Protein AF-A0A7S3MFM5-F1 (afdb_monomer)

Foldseek 3Di:
DDKDWDFDDDPPDPPDGDIDIDDDDDDDDDPPPDDDDDDPDDDPPDDPDPPPPPDPDDDDDPDPDDPDDPPPDDPPPPDDDDVPPPDDDPVVPDDPDDDDDDDD

pLDDT: mean 72.02, std 14.86, range [37.59, 96.31]

Radius of gyration: 41.99 Å; Cα contacts (8 Å, |Δi|>4): 43; chains: 1; bounding box: 81×38×119 Å

Solvent-accessible surface area (backbone atoms only — not comparable to full-atom values): 7881 Å² total; per-residue (Å²): 130,39,73,47,81,42,83,41,73,50,93,89,48,98,78,52,74,43,76,47,80,44,84,68,48,86,83,86,79,70,72,88,82,63,87,81,87,78,88,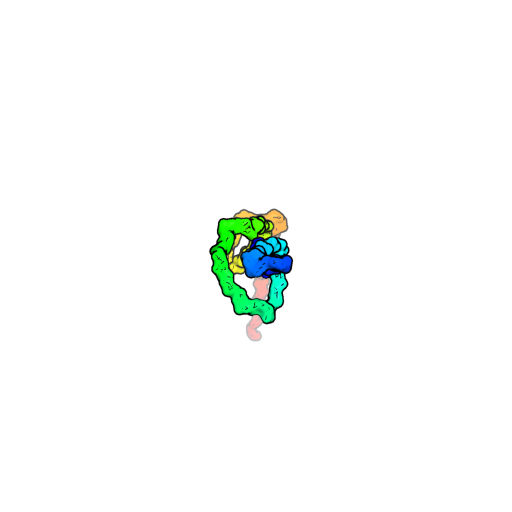85,70,78,80,81,93,62,90,84,63,76,79,74,72,79,61,94,77,75,88,74,81,84,55,94,78,70,81,73,72,75,84,86,63,70,64,92,90,71,72,67,81,58,92,89,63,91,69,81,57,75,78,78,71,58,80,80,78,77,79,91,80,90,80,135

Mean predicted aligned error: 21.75 Å

Sequence (104 aa):
DCEEFRKIKSKGRKDDEKEVKRTLGFVVLRGETIVSLMAEAPPPTGPKKAEIQPGPGRGQVAGRGMPAAPLSSAPAGLSGPVRGVGGPAAIQMQPKAAALGGMP

InterPro domains:
  IPR010920 LSM domain superfamily [SSF50182] (1-89)
  IPR050914 Small nuclear ribonucleoprotein-associated SmB/NAA38-like [PTHR10701] (1-98)

Organism: NCBI:txid89044

Secondary structure (DSSP, 8-state):
-EEEEEEEE-TT-TT-EEEEEEEEES----GGG-------S----S---------S-------TTPPPPPTT-PPTT--PPPTTSSPPPGGGGS--PPP-----

Structure (mmCIF, N/CA/C/O backbone):
data_AF-A0A7S3MFM5-F1
#
_entry.id   AF-A0A7S3MFM5-F1
#
loop_
_atom_site.group_PDB
_atom_site.id
_atom_site.type_symbol
_atom_site.label_atom_id
_atom_site.label_alt_id
_atom_site.label_comp_id
_atom_site.label_asym_id
_atom_site.label_entity_id
_atom_site.label_seq_id
_atom_site.pdbx_PDB_ins_code
_atom_site.Cartn_x
_atom_site.Cartn_y
_atom_site.Cartn_z
_atom_site.occupancy
_atom_site.B_iso_or_equiv
_atom_site.auth_seq_id
_atom_site.auth_comp_id
_atom_site.auth_asym_id
_atom_site.auth_atom_id
_atom_site.pdbx_PDB_model_num
ATOM 1 N N . ASP A 1 1 ? 8.187 0.565 5.343 1.00 84.88 1 ASP A N 1
ATOM 2 C CA . ASP A 1 1 ? 7.642 -0.076 6.551 1.00 84.88 1 ASP A CA 1
ATOM 3 C C . ASP A 1 1 ? 6.128 0.008 6.506 1.00 84.88 1 ASP A C 1
ATOM 5 O O . ASP A 1 1 ? 5.624 1.057 6.127 1.00 84.88 1 ASP A O 1
ATOM 9 N N . CYS A 1 2 ? 5.409 -1.084 6.781 1.00 90.88 2 CYS A N 1
ATOM 10 C CA . CYS A 1 2 ? 3.942 -1.099 6.797 1.00 90.88 2 CYS A CA 1
ATOM 11 C C . CYS A 1 2 ? 3.415 -1.161 8.236 1.00 90.88 2 CYS A C 1
ATOM 13 O O . CYS A 1 2 ? 3.906 -1.954 9.047 1.00 90.88 2 CYS A O 1
ATOM 15 N N . GLU A 1 3 ? 2.395 -0.356 8.532 1.00 93.12 3 GLU A N 1
ATOM 16 C CA . GLU A 1 3 ? 1.768 -0.233 9.850 1.00 93.12 3 GLU A CA 1
ATOM 17 C C . GLU A 1 3 ? 0.249 -0.414 9.740 1.00 93.12 3 GLU A C 1
ATOM 19 O O . GLU A 1 3 ? -0.368 -0.009 8.758 1.00 93.12 3 GLU A O 1
ATOM 24 N N . GLU A 1 4 ? -0.352 -1.035 10.751 1.00 92.12 4 GLU A N 1
ATOM 25 C CA . GLU A 1 4 ? -1.793 -1.244 10.865 1.00 92.12 4 GLU A CA 1
ATOM 26 C C . GLU A 1 4 ? -2.348 -0.444 12.041 1.00 92.12 4 GLU A C 1
ATO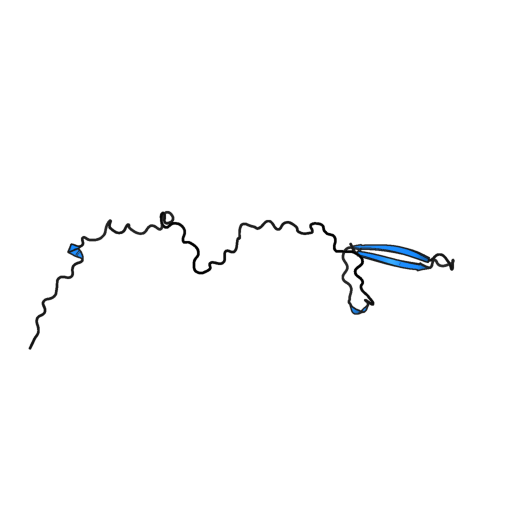M 28 O O . GLU A 1 4 ? -1.835 -0.534 13.161 1.00 92.12 4 GLU A O 1
ATOM 33 N N . PHE A 1 5 ? -3.447 0.264 11.794 1.00 93.50 5 PHE A N 1
ATOM 34 C CA . PHE A 1 5 ? -4.179 1.026 12.796 1.00 93.50 5 PHE A CA 1
ATOM 35 C C . PHE A 1 5 ? -5.568 0.417 12.996 1.00 93.50 5 PHE A C 1
ATOM 37 O O . PHE A 1 5 ? -6.334 0.253 12.047 1.00 93.50 5 PHE A O 1
ATOM 44 N N . ARG A 1 6 ? -5.904 0.061 14.242 1.00 92.94 6 ARG A N 1
ATOM 45 C CA . ARG A 1 6 ? -7.240 -0.431 14.615 1.00 92.94 6 ARG A CA 1
ATOM 46 C C . ARG A 1 6 ? -7.840 0.422 15.717 1.00 92.94 6 ARG A C 1
ATOM 48 O O . ARG A 1 6 ? -7.247 0.537 16.787 1.00 92.94 6 ARG A O 1
ATOM 55 N N . LYS A 1 7 ? -9.063 0.913 15.516 1.00 89.12 7 LYS A N 1
ATOM 56 C CA . LYS A 1 7 ? -9.887 1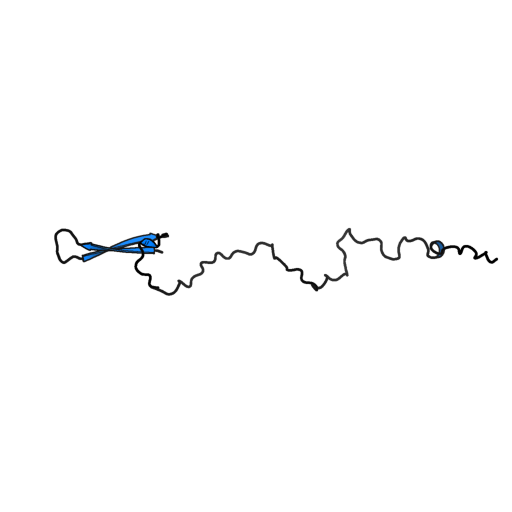.441 16.610 1.00 89.12 7 LYS A CA 1
ATOM 57 C C . LYS A 1 7 ? -10.459 0.288 17.429 1.00 89.12 7 LYS A C 1
ATOM 59 O O . LYS A 1 7 ? -11.181 -0.556 16.903 1.00 89.12 7 LYS A O 1
ATOM 64 N N . ILE A 1 8 ? -10.154 0.260 18.721 1.00 87.50 8 ILE A N 1
ATOM 65 C CA . ILE A 1 8 ? -10.703 -0.693 19.683 1.00 87.50 8 ILE A CA 1
ATOM 66 C C . ILE A 1 8 ? -11.562 0.078 20.681 1.00 87.50 8 ILE A C 1
ATOM 68 O O . ILE A 1 8 ? -11.111 1.041 21.299 1.00 87.50 8 ILE A O 1
ATOM 72 N N . LYS A 1 9 ? -12.803 -0.376 20.864 1.00 78.31 9 LYS A N 1
ATOM 73 C CA . LYS A 1 9 ? -13.665 0.085 21.955 1.00 78.31 9 LYS A CA 1
ATOM 74 C C . LYS A 1 9 ? -13.344 -0.735 23.196 1.00 78.31 9 LYS A C 1
ATOM 76 O O . LYS A 1 9 ? -13.405 -1.966 23.153 1.00 78.31 9 LYS A O 1
ATOM 81 N N . SER A 1 10 ? -12.981 -0.077 24.292 1.00 71.69 10 SER A N 1
ATOM 82 C CA . SER A 1 10 ? -12.781 -0.777 25.560 1.00 71.69 10 SER A CA 1
ATOM 83 C C . SER A 1 10 ? -14.131 -1.284 26.095 1.00 71.69 10 SER A C 1
ATOM 85 O O . SER A 1 10 ? -15.138 -0.575 26.094 1.00 71.69 10 SER A O 1
ATOM 87 N N . LYS A 1 11 ? -14.193 -2.556 26.514 1.00 69.88 11 LYS A N 1
ATOM 88 C CA . LYS A 1 11 ? -15.404 -3.123 27.129 1.00 69.88 11 LYS A CA 1
ATOM 89 C C . LYS A 1 11 ? -15.635 -2.426 28.474 1.00 69.88 11 LYS A C 1
ATOM 91 O O . LYS A 1 11 ? -14.906 -2.690 29.421 1.00 69.88 11 LYS A O 1
ATOM 96 N N . GLY A 1 12 ? -16.649 -1.565 28.551 1.00 66.00 12 GLY A N 1
ATOM 97 C CA . GLY A 1 12 ? -17.130 -0.981 29.811 1.00 66.00 12 GLY A CA 1
ATOM 98 C C . GLY A 1 12 ? -17.178 0.547 29.867 1.00 66.00 12 GLY A C 1
ATOM 99 O O . GLY A 1 12 ? -17.856 1.079 30.741 1.00 66.00 12 GLY A O 1
ATOM 100 N N . ARG A 1 13 ? -16.550 1.267 28.927 1.00 61.06 13 ARG A N 1
ATOM 101 C CA . ARG A 1 13 ? -16.704 2.725 28.798 1.00 61.06 13 ARG A CA 1
ATOM 102 C C . ARG A 1 13 ? -17.050 3.108 27.370 1.00 61.06 13 ARG A C 1
ATOM 104 O O . ARG A 1 13 ? -16.360 2.747 26.424 1.00 61.06 13 ARG A O 1
ATOM 111 N N . LYS A 1 14 ? -18.154 3.842 27.235 1.00 61.91 14 LYS A N 1
ATOM 112 C CA . LYS A 1 14 ? -18.748 4.248 25.955 1.00 61.91 14 LYS A CA 1
ATOM 113 C C . LYS A 1 14 ? -17.901 5.285 25.194 1.00 61.91 14 LYS A C 1
ATOM 115 O O . LYS A 1 14 ? -18.196 5.518 24.030 1.00 61.91 14 LYS A O 1
ATOM 120 N N . ASP A 1 15 ? -16.862 5.840 25.827 1.00 61.19 15 ASP A N 1
ATOM 121 C CA . ASP A 1 15 ? -16.135 7.028 25.350 1.00 61.19 15 ASP A CA 1
ATOM 122 C C . ASP A 1 15 ? -14.623 6.822 25.117 1.00 61.19 15 ASP A C 1
ATOM 124 O O . ASP A 1 15 ? -13.954 7.690 24.573 1.00 61.19 15 ASP A O 1
ATOM 128 N N . ASP A 1 16 ? -14.062 5.663 25.472 1.00 65.00 16 ASP A N 1
ATOM 129 C CA . ASP A 1 16 ? -12.629 5.400 25.289 1.00 65.00 16 ASP A CA 1
ATOM 130 C C . ASP A 1 16 ? -12.394 4.625 23.977 1.00 65.00 16 ASP A C 1
ATOM 132 O O . ASP A 1 16 ? -12.214 3.399 23.970 1.00 65.00 16 ASP A O 1
ATOM 136 N N . GLU A 1 17 ? -12.437 5.338 22.845 1.00 71.88 17 GLU A N 1
ATOM 137 C CA . GLU A 1 17 ? -11.953 4.826 21.557 1.00 71.88 17 GLU A CA 1
ATOM 138 C C . GLU A 1 17 ? -10.420 4.852 21.548 1.00 71.88 17 GLU A C 1
ATOM 140 O O . GLU A 1 17 ? -9.798 5.894 21.355 1.00 71.88 17 GLU A O 1
ATOM 145 N N . LYS A 1 18 ? -9.793 3.690 21.758 1.00 82.38 18 LYS A N 1
ATOM 146 C CA . LYS A 1 18 ? -8.334 3.563 21.730 1.00 82.38 18 LYS A CA 1
ATOM 147 C C . LYS A 1 18 ? -7.877 3.081 20.363 1.00 82.38 18 LYS A C 1
ATOM 149 O O . LYS A 1 18 ? -8.305 2.028 19.891 1.00 82.38 18 LYS A O 1
ATOM 154 N N . GLU A 1 19 ? -6.967 3.819 19.749 1.00 87.56 19 GLU A N 1
ATOM 155 C CA . GLU A 1 19 ? -6.307 3.393 18.521 1.00 87.56 19 GLU A CA 1
ATOM 156 C C . GLU A 1 19 ? -5.072 2.547 18.853 1.00 87.56 19 GLU A C 1
ATOM 158 O O . GLU A 1 19 ? -4.208 2.942 19.637 1.00 87.56 19 GLU A O 1
ATOM 163 N N . VAL A 1 20 ? -5.016 1.335 18.304 1.00 90.44 20 VAL A N 1
ATOM 164 C CA . VAL A 1 20 ? -3.904 0.401 18.480 1.00 90.44 20 VAL A CA 1
ATOM 165 C C . VAL A 1 20 ? -3.119 0.316 17.184 1.00 90.44 20 VAL A C 1
ATOM 167 O O . VAL A 1 20 ? -3.640 -0.142 16.166 1.00 90.44 20 VAL A O 1
ATOM 170 N N . LYS A 1 21 ? -1.847 0.709 17.267 1.00 93.62 21 LYS A N 1
ATOM 171 C CA . LYS A 1 21 ? -0.857 0.632 16.193 1.00 93.62 21 LYS A CA 1
ATOM 172 C C . LYS A 1 21 ? -0.083 -0.690 16.266 1.00 93.62 21 LYS A C 1
ATOM 174 O O . LYS A 1 21 ? 0.406 -1.058 17.334 1.00 93.62 21 LYS A O 1
ATOM 179 N N . ARG A 1 22 ? 0.046 -1.399 15.139 1.00 94.94 22 ARG A N 1
ATOM 180 C CA . ARG A 1 22 ? 0.917 -2.580 14.974 1.00 94.94 22 ARG A CA 1
ATOM 181 C C . ARG A 1 22 ? 1.847 -2.406 13.778 1.00 94.94 22 ARG A C 1
ATOM 183 O O . ARG A 1 22 ? 1.387 -2.133 12.676 1.00 94.94 22 ARG A O 1
ATOM 190 N N . THR A 1 23 ? 3.140 -2.632 13.976 1.00 95.00 23 THR A N 1
ATOM 191 C CA . THR A 1 23 ? 4.128 -2.680 12.889 1.00 95.00 23 THR A CA 1
ATOM 192 C C . THR A 1 23 ? 4.105 -4.064 12.242 1.00 95.00 23 THR A C 1
ATOM 194 O O . THR A 1 23 ? 4.202 -5.065 12.948 1.00 95.00 23 THR A O 1
ATOM 197 N N . LEU A 1 24 ? 3.963 -4.133 10.916 1.00 93.12 24 LEU A N 1
ATOM 198 C CA . LEU A 1 24 ? 3.860 -5.394 10.168 1.00 93.12 24 LEU A CA 1
ATOM 199 C C . LEU A 1 24 ? 5.128 -5.727 9.367 1.00 93.12 24 LEU A C 1
ATOM 201 O O . LEU A 1 24 ? 5.461 -6.898 9.212 1.00 93.12 24 LEU A O 1
ATOM 205 N N . GLY A 1 25 ? 5.845 -4.718 8.861 1.00 93.00 25 GLY A N 1
ATOM 206 C CA . GLY A 1 25 ? 7.006 -4.925 7.984 1.00 93.00 25 GLY A CA 1
ATOM 207 C C . GLY A 1 25 ? 6.608 -5.044 6.510 1.00 93.00 25 GLY A C 1
ATOM 208 O O . GLY A 1 25 ? 6.008 -4.113 5.979 1.00 93.00 25 GLY A O 1
ATOM 209 N N . PHE A 1 26 ? 6.965 -6.146 5.838 1.00 92.50 26 PHE A N 1
ATOM 210 C CA . PHE A 1 26 ? 6.529 -6.448 4.466 1.00 92.50 26 PHE A CA 1
ATOM 211 C C . PHE A 1 26 ? 5.227 -7.252 4.492 1.00 92.50 26 PHE A C 1
ATOM 213 O O . PHE A 1 26 ? 5.135 -8.270 5.174 1.00 92.50 26 PHE A O 1
ATOM 220 N N . VAL A 1 27 ? 4.232 -6.814 3.725 1.00 93.56 27 VAL A N 1
ATOM 221 C CA . VAL A 1 27 ? 2.918 -7.460 3.640 1.00 93.56 27 VAL A CA 1
ATOM 222 C C . VAL A 1 27 ? 2.466 -7.565 2.193 1.00 93.56 27 VAL A C 1
ATOM 224 O O . VAL A 1 27 ? 2.652 -6.643 1.403 1.00 93.56 27 VAL A O 1
ATOM 227 N N . VAL A 1 28 ? 1.835 -8.692 1.866 1.00 93.12 28 VAL A N 1
ATOM 228 C CA . VAL A 1 28 ? 1.144 -8.921 0.595 1.00 93.12 28 VAL A CA 1
ATOM 229 C C . VAL A 1 28 ? -0.329 -9.107 0.915 1.00 93.12 28 VAL A C 1
ATOM 231 O O . VAL A 1 28 ? -0.697 -10.004 1.673 1.00 93.12 28 VAL A O 1
ATOM 234 N N . LEU A 1 29 ? -1.170 -8.242 0.360 1.00 92.94 29 LEU A N 1
ATOM 235 C CA . LEU A 1 29 ? -2.612 -8.277 0.569 1.00 92.94 29 LEU A CA 1
ATOM 236 C C . LEU A 1 29 ? -3.298 -8.840 -0.676 1.00 92.94 29 LEU A C 1
ATOM 238 O O . LEU A 1 29 ? -2.937 -8.507 -1.804 1.00 92.94 29 L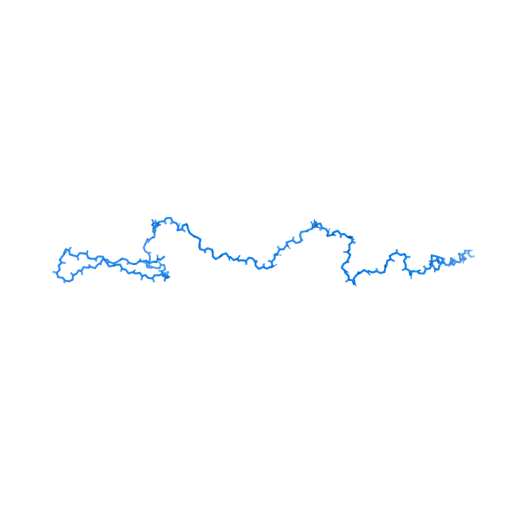EU A O 1
ATOM 242 N N . ARG A 1 30 ? -4.312 -9.683 -0.470 1.00 94.25 30 ARG A N 1
ATOM 243 C CA . ARG A 1 30 ? -5.211 -10.120 -1.543 1.00 94.25 30 ARG A CA 1
ATOM 244 C C . ARG A 1 30 ? -6.135 -8.953 -1.899 1.00 94.25 30 ARG A C 1
ATOM 246 O O . ARG A 1 30 ? -6.770 -8.388 -1.016 1.00 94.25 30 ARG A O 1
ATOM 253 N N . GLY A 1 31 ? -6.228 -8.610 -3.184 1.00 95.38 31 GLY A N 1
ATOM 254 C CA . GLY A 1 31 ? -6.944 -7.408 -3.641 1.00 95.38 31 GLY A CA 1
ATOM 255 C C . GLY A 1 31 ? -8.445 -7.375 -3.328 1.00 95.38 31 GLY A C 1
ATOM 256 O O . GLY A 1 31 ? -9.029 -6.303 -3.271 1.00 95.38 31 GLY A O 1
ATOM 257 N N . GLU A 1 32 ? -9.059 -8.529 -3.074 1.00 96.31 32 GLU A N 1
ATOM 258 C CA . GLU A 1 32 ? -10.505 -8.673 -2.863 1.00 96.31 32 GLU A CA 1
ATOM 259 C C . GLU A 1 32 ? -11.040 -7.925 -1.632 1.00 96.31 32 GLU A C 1
ATOM 261 O O . GLU A 1 32 ? -12.184 -7.487 -1.625 1.00 96.31 32 GLU A O 1
ATOM 266 N N . THR A 1 33 ? -10.220 -7.740 -0.596 1.00 92.06 33 THR A N 1
ATOM 267 C CA . THR A 1 33 ? -10.641 -7.080 0.652 1.00 92.06 33 THR A CA 1
ATOM 268 C C . THR A 1 33 ? -10.255 -5.600 0.721 1.00 92.06 33 THR A C 1
ATOM 270 O O . THR A 1 33 ? -10.474 -4.961 1.748 1.00 92.06 33 THR A O 1
ATOM 273 N N . ILE A 1 34 ? -9.630 -5.050 -0.325 1.00 93.12 34 ILE A N 1
ATOM 274 C CA . ILE A 1 34 ? -9.127 -3.672 -0.335 1.00 93.12 34 ILE A CA 1
ATOM 275 C C . ILE A 1 34 ? -10.226 -2.739 -0.852 1.00 93.12 34 ILE A C 1
ATOM 277 O O 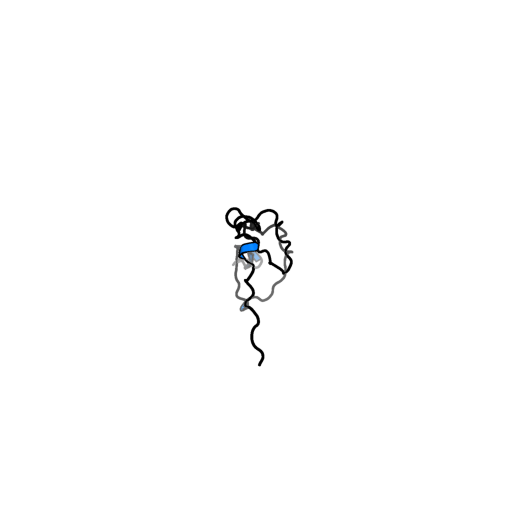. ILE A 1 34 ? -10.665 -2.868 -1.989 1.00 93.12 34 ILE A O 1
ATOM 281 N N . VAL A 1 35 ? -10.654 -1.781 -0.024 1.00 93.69 35 VAL A N 1
ATOM 282 C CA . VAL A 1 35 ? -11.717 -0.819 -0.380 1.00 93.69 35 VAL A CA 1
ATOM 283 C C . VAL A 1 35 ? -11.148 0.425 -1.062 1.00 93.69 35 VAL A C 1
ATOM 285 O O . VAL A 1 35 ? -11.697 0.899 -2.053 1.00 93.69 35 VAL A O 1
ATOM 288 N N . SER A 1 36 ? -10.047 0.968 -0.542 1.00 91.75 36 SER A N 1
ATOM 289 C CA . SER A 1 36 ? -9.405 2.162 -1.090 1.00 91.75 36 SER A CA 1
ATOM 290 C C . SER A 1 36 ? -7.908 2.186 -0.788 1.00 91.75 36 SER A C 1
ATOM 292 O O . SER A 1 36 ? -7.441 1.619 0.201 1.00 91.75 36 SER A O 1
ATOM 294 N N . LEU A 1 37 ? -7.156 2.850 -1.666 1.00 91.69 37 LEU A N 1
ATOM 295 C CA . LEU A 1 37 ? -5.731 3.124 -1.513 1.00 91.69 37 LEU A CA 1
ATOM 296 C C . LEU A 1 37 ? -5.504 4.605 -1.805 1.00 91.69 37 LEU A C 1
ATOM 298 O O . LEU A 1 37 ? -5.934 5.102 -2.845 1.00 91.69 37 LEU A O 1
ATOM 302 N N . MET A 1 38 ? -4.832 5.304 -0.894 1.00 91.44 38 MET A N 1
ATOM 303 C CA . MET A 1 38 ? -4.412 6.691 -1.089 1.00 91.44 38 MET A CA 1
ATOM 304 C C . MET A 1 38 ? -2.910 6.801 -0.842 1.00 91.44 38 MET A C 1
ATOM 306 O O . MET A 1 38 ? -2.381 6.155 0.062 1.00 91.44 38 MET A O 1
ATOM 310 N N . ALA A 1 39 ? -2.224 7.595 -1.664 1.00 90.44 39 ALA A N 1
ATOM 311 C CA . ALA A 1 39 ? -0.811 7.887 -1.463 1.00 90.44 39 ALA A CA 1
ATOM 312 C C . ALA A 1 39 ? -0.668 8.817 -0.251 1.00 90.44 39 ALA A C 1
ATOM 314 O O . ALA A 1 39 ? -1.162 9.940 -0.278 1.00 90.44 39 ALA A O 1
ATOM 315 N N . GLU A 1 40 ? -0.036 8.325 0.811 1.00 86.50 40 GLU A N 1
ATOM 316 C CA . GLU A 1 40 ? 0.116 9.069 2.066 1.00 86.50 40 GLU A CA 1
ATOM 317 C C . GLU A 1 40 ? 1.301 10.042 2.015 1.00 86.50 40 GLU A C 1
ATOM 319 O O . GLU A 1 40 ? 1.140 11.218 2.333 1.00 86.50 40 GLU A O 1
ATOM 324 N N . ALA A 1 41 ? 2.459 9.598 1.522 1.00 85.62 41 ALA A N 1
ATOM 325 C CA . ALA A 1 41 ? 3.660 10.420 1.413 1.00 85.62 41 ALA A CA 1
ATOM 326 C C . ALA A 1 41 ? 4.404 10.181 0.086 1.00 85.62 41 ALA A C 1
ATOM 328 O O . ALA A 1 41 ? 4.287 9.100 -0.509 1.00 85.62 41 ALA A O 1
ATOM 329 N N . PRO A 1 42 ? 5.188 11.168 -0.399 1.00 85.81 42 PRO A N 1
ATOM 330 C CA . PRO A 1 42 ? 6.090 10.956 -1.520 1.00 85.81 42 PRO A CA 1
ATOM 331 C C . PRO A 1 42 ? 7.068 9.808 -1.217 1.00 85.81 42 PRO A C 1
ATOM 333 O O . PRO A 1 42 ? 7.419 9.581 -0.055 1.00 85.81 42 PRO A O 1
ATOM 336 N N . PRO A 1 43 ? 7.531 9.075 -2.246 1.00 84.81 43 PRO A N 1
ATOM 337 C CA . PRO A 1 43 ? 8.450 7.965 -2.049 1.00 84.81 43 PRO A CA 1
ATOM 338 C C . PRO A 1 43 ? 9.692 8.437 -1.282 1.00 84.81 43 PRO A C 1
ATOM 340 O O . PRO A 1 43 ? 10.230 9.496 -1.617 1.00 84.81 43 PRO A O 1
ATOM 343 N N . PRO A 1 44 ? 10.187 7.674 -0.292 1.00 83.31 44 PRO A N 1
ATOM 344 C CA . PRO A 1 44 ? 11.377 8.064 0.448 1.00 83.31 44 PRO A CA 1
ATOM 345 C C . PRO A 1 44 ? 12.562 8.213 -0.514 1.00 83.31 44 PRO A C 1
ATOM 347 O O . PRO A 1 44 ? 13.004 7.245 -1.136 1.00 83.31 44 PRO A O 1
ATOM 350 N N . THR A 1 45 ? 13.078 9.435 -0.638 1.00 76.88 45 THR A N 1
ATOM 351 C CA . THR A 1 45 ? 14.244 9.776 -1.459 1.00 76.88 45 THR A CA 1
ATOM 352 C C . THR A 1 45 ? 15.522 9.429 -0.696 1.00 76.88 45 THR A C 1
ATOM 354 O O . THR A 1 45 ? 16.212 10.296 -0.170 1.00 76.88 45 THR A O 1
ATOM 357 N N . GLY A 1 46 ? 15.819 8.139 -0.580 1.00 67.81 46 GLY A N 1
ATOM 358 C CA . GLY A 1 46 ? 17.067 7.626 -0.016 1.00 67.81 46 GLY A CA 1
ATOM 359 C C . GLY A 1 46 ? 17.568 6.447 -0.851 1.00 67.81 46 GLY A C 1
ATOM 360 O O . GLY A 1 46 ? 16.751 5.754 -1.467 1.00 67.81 46 GLY A O 1
ATOM 361 N N . PRO A 1 47 ? 18.886 6.207 -0.938 1.00 63.75 47 PRO A N 1
ATOM 362 C CA . PRO A 1 47 ? 19.419 5.183 -1.827 1.00 63.75 47 PRO A CA 1
ATOM 363 C C . PRO A 1 47 ? 18.990 3.780 -1.362 1.00 63.75 47 PRO A C 1
ATOM 365 O O . PRO A 1 47 ? 19.553 3.219 -0.433 1.00 63.75 47 PRO A O 1
ATOM 368 N N . LYS A 1 48 ? 18.004 3.182 -2.048 1.00 67.31 48 LYS A N 1
ATOM 369 C CA . LYS A 1 48 ? 17.724 1.728 -2.027 1.00 67.31 48 LYS A CA 1
ATOM 370 C C . LYS A 1 48 ? 18.369 0.998 -3.207 1.00 67.31 48 LYS A C 1
ATOM 372 O O . LYS A 1 48 ? 17.915 -0.067 -3.616 1.00 67.31 48 LYS A O 1
ATOM 377 N N . LYS A 1 49 ? 19.406 1.585 -3.799 1.00 60.19 49 LYS A N 1
ATOM 378 C CA . LYS A 1 49 ? 20.272 0.867 -4.724 1.00 60.19 49 LYS A CA 1
ATOM 379 C C . LYS A 1 49 ? 21.467 0.420 -3.906 1.00 60.19 49 LYS A C 1
ATOM 381 O O . LYS A 1 49 ? 22.296 1.249 -3.550 1.00 60.19 49 LYS A O 1
ATOM 386 N N . ALA A 1 50 ? 21.554 -0.878 -3.622 1.00 63.50 50 ALA A N 1
ATOM 387 C CA . ALA A 1 50 ? 22.882 -1.463 -3.563 1.00 63.50 50 ALA A CA 1
ATOM 388 C C . ALA A 1 50 ? 23.543 -1.055 -4.882 1.00 63.50 50 ALA A C 1
ATOM 390 O O . ALA A 1 50 ? 22.974 -1.309 -5.950 1.00 63.50 50 ALA A O 1
ATOM 391 N N . GLU A 1 51 ? 24.641 -0.308 -4.812 1.00 62.94 51 GLU A N 1
ATOM 392 C CA . GLU A 1 51 ? 25.484 -0.091 -5.975 1.00 62.94 51 GLU A CA 1
ATOM 393 C C . GLU A 1 51 ? 25.850 -1.484 -6.477 1.00 62.94 51 GLU A C 1
ATOM 395 O O . GLU A 1 51 ? 26.646 -2.199 -5.876 1.00 62.94 51 GLU A O 1
ATOM 400 N N . ILE A 1 52 ? 25.170 -1.933 -7.531 1.00 66.00 52 ILE A N 1
ATOM 401 C CA . ILE A 1 52 ? 25.583 -3.122 -8.252 1.00 66.00 52 ILE A CA 1
ATOM 402 C C . ILE A 1 52 ? 26.890 -2.692 -8.895 1.00 66.00 52 ILE A C 1
ATOM 404 O O . ILE A 1 52 ? 26.876 -2.024 -9.930 1.00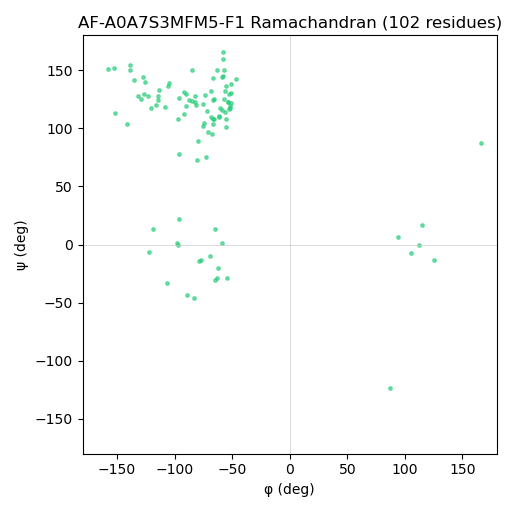 66.00 52 ILE A O 1
ATOM 408 N N . GLN A 1 53 ? 28.006 -3.003 -8.232 1.00 70.25 53 GLN A N 1
ATOM 409 C CA . GLN A 1 53 ? 29.329 -2.855 -8.810 1.00 70.25 53 GLN A CA 1
ATOM 410 C C . GLN A 1 53 ? 29.286 -3.591 -10.154 1.00 70.25 53 GLN A C 1
ATOM 412 O O . GLN A 1 53 ? 29.029 -4.801 -10.168 1.00 70.25 53 GLN A O 1
ATOM 417 N N . PRO A 1 54 ? 29.475 -2.905 -11.292 1.00 64.81 54 PRO A N 1
ATOM 418 C CA . PRO A 1 54 ? 29.547 -3.583 -12.569 1.00 64.81 54 PRO A CA 1
ATOM 419 C C . PRO A 1 54 ? 30.745 -4.530 -12.503 1.00 64.81 54 PRO A C 1
ATOM 421 O O . PRO A 1 54 ? 31.892 -4.088 -12.432 1.00 64.81 54 PRO A O 1
ATOM 424 N N . GLY A 1 55 ? 30.483 -5.837 -12.479 1.00 71.00 55 GLY A N 1
ATOM 425 C CA . GLY A 1 55 ? 31.531 -6.824 -12.701 1.00 71.00 55 GLY A CA 1
ATOM 426 C C . GLY A 1 55 ? 32.183 -6.574 -14.069 1.00 71.00 55 GLY A C 1
ATOM 427 O O . GLY A 1 55 ? 31.568 -5.940 -14.929 1.00 71.00 55 GLY A O 1
ATOM 428 N N . PRO A 1 56 ? 33.403 -7.075 -14.318 1.00 71.75 56 PRO A N 1
ATOM 429 C CA . PRO A 1 56 ? 34.183 -6.773 -15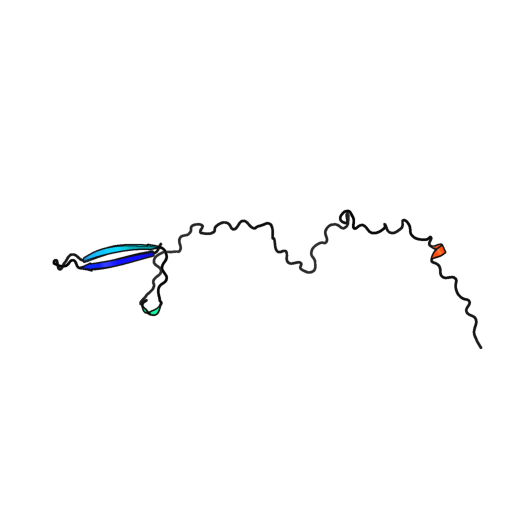.527 1.00 71.75 56 PRO A CA 1
ATOM 430 C C . PRO A 1 56 ? 33.528 -7.148 -16.879 1.00 71.75 56 PRO A C 1
ATOM 432 O O . PRO A 1 56 ? 34.116 -6.918 -17.934 1.00 71.75 56 PRO A O 1
ATOM 435 N N . GLY A 1 57 ? 32.304 -7.681 -16.891 1.00 67.50 57 GLY A N 1
ATOM 436 C CA . GLY A 1 57 ? 31.515 -7.918 -18.095 1.00 67.50 57 GLY A CA 1
ATOM 437 C C . GLY A 1 57 ? 30.825 -6.651 -18.604 1.00 67.50 57 GLY A C 1
ATOM 438 O O . GLY A 1 57 ? 29.675 -6.381 -18.266 1.00 67.50 57 GLY A O 1
ATOM 439 N N . ARG A 1 58 ? 31.500 -5.889 -19.470 1.00 65.62 58 ARG A N 1
ATOM 440 C CA . ARG A 1 58 ? 30.870 -4.824 -20.263 1.00 65.62 58 ARG A CA 1
ATOM 441 C C . ARG A 1 58 ? 30.418 -5.407 -21.604 1.00 65.62 58 ARG A C 1
ATOM 443 O O . ARG A 1 58 ? 31.250 -5.763 -22.431 1.00 65.62 58 ARG A O 1
ATOM 450 N N . GLY A 1 59 ? 29.109 -5.498 -21.836 1.00 69.19 59 GLY A N 1
ATOM 451 C CA . GLY A 1 59 ? 28.568 -5.864 -23.147 1.00 69.19 59 GLY A CA 1
ATOM 452 C C . GLY A 1 59 ? 28.785 -4.72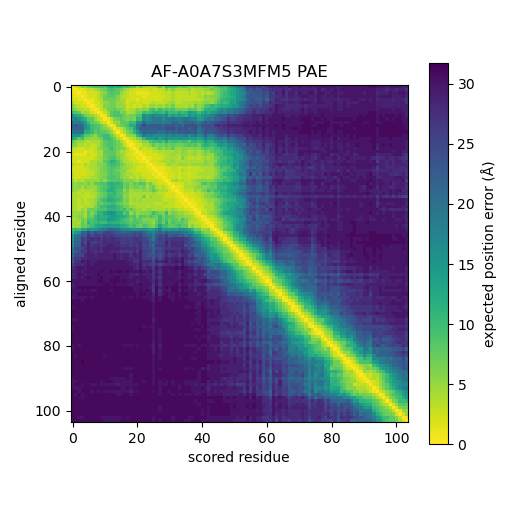9 -24.147 1.00 69.19 59 GLY A C 1
ATOM 453 O O . GLY A 1 59 ? 28.017 -3.771 -24.168 1.00 69.19 59 GLY A O 1
ATOM 454 N N . GLN A 1 60 ? 29.846 -4.800 -24.952 1.00 64.62 60 GLN A N 1
ATOM 455 C CA . GLN A 1 60 ? 30.002 -3.933 -26.119 1.00 64.62 60 GLN A CA 1
ATOM 456 C C . GLN A 1 60 ? 29.188 -4.506 -27.278 1.00 64.62 60 GLN A C 1
ATOM 458 O O . GLN A 1 60 ? 29.442 -5.616 -27.742 1.00 64.62 60 GLN A O 1
ATOM 463 N N . VAL A 1 61 ? 28.226 -3.731 -27.776 1.00 64.94 61 VAL A N 1
ATOM 464 C CA . VAL A 1 61 ? 27.617 -4.002 -29.077 1.00 64.94 61 VAL A CA 1
ATOM 465 C C . VAL A 1 61 ? 28.671 -3.746 -30.157 1.00 64.94 61 VAL A C 1
ATOM 467 O O . VAL A 1 61 ? 29.065 -2.607 -30.406 1.00 64.94 61 VAL A O 1
ATOM 470 N N . ALA A 1 62 ? 29.146 -4.816 -30.793 1.00 63.34 62 ALA A N 1
ATOM 471 C CA . ALA A 1 62 ? 29.987 -4.747 -31.983 1.00 63.34 62 ALA A CA 1
ATOM 472 C C . ALA A 1 62 ? 29.130 -4.310 -33.183 1.00 63.34 62 ALA A C 1
ATOM 474 O O . ALA A 1 62 ? 28.731 -5.112 -34.025 1.00 63.34 62 ALA A O 1
ATOM 475 N N . GLY A 1 63 ? 28.787 -3.023 -33.236 1.00 66.75 63 GLY A N 1
ATOM 476 C CA . GLY A 1 63 ? 28.233 -2.419 -34.441 1.00 66.75 63 GLY A CA 1
ATOM 477 C C . GLY A 1 63 ? 29.257 -2.471 -35.578 1.00 66.75 63 GLY A C 1
ATOM 478 O O . GLY A 1 63 ? 30.469 -2.429 -35.347 1.00 66.75 63 GLY A O 1
ATOM 479 N N . ARG A 1 64 ? 28.781 -2.549 -36.826 1.00 61.12 64 ARG A N 1
ATOM 480 C CA . ARG A 1 64 ? 29.633 -2.365 -38.010 1.00 61.12 64 ARG A CA 1
ATOM 481 C C . ARG A 1 64 ? 30.329 -1.002 -37.913 1.00 61.12 64 ARG A C 1
ATOM 483 O O . ARG A 1 64 ? 29.657 0.020 -37.986 1.00 61.12 64 ARG A O 1
ATOM 490 N N . GLY A 1 65 ? 31.654 -1.009 -37.765 1.00 62.88 65 GLY A N 1
ATOM 491 C CA . GLY A 1 65 ? 32.475 0.207 -37.745 1.00 62.88 65 GLY A CA 1
ATOM 492 C C . GLY A 1 65 ? 33.199 0.521 -36.433 1.00 62.88 65 GLY A C 1
ATOM 493 O O . GLY A 1 65 ? 33.651 1.651 -36.278 1.00 62.88 65 GLY A O 1
ATOM 494 N N . MET A 1 66 ? 33.354 -0.429 -35.500 1.00 52.91 66 MET A N 1
ATOM 495 C CA . MET A 1 66 ? 34.335 -0.251 -34.416 1.00 52.91 66 MET A CA 1
ATOM 496 C C . MET A 1 66 ? 35.730 0.008 -35.007 1.00 52.91 66 MET A C 1
ATOM 498 O O . MET A 1 66 ? 36.132 -0.734 -35.911 1.00 52.91 66 MET A O 1
ATOM 502 N N . PRO A 1 67 ? 36.475 1.026 -34.531 1.00 56.88 67 PRO A N 1
ATOM 503 C CA . PRO A 1 67 ? 37.830 1.255 -34.997 1.00 56.88 67 PRO A CA 1
ATOM 504 C C . PRO A 1 67 ? 38.656 0.017 -34.660 1.00 56.88 67 PRO A C 1
ATOM 506 O O . PRO A 1 67 ? 38.792 -0.364 -33.496 1.00 56.88 67 PRO A O 1
ATOM 509 N N . ALA A 1 68 ? 39.165 -0.637 -35.703 1.00 61.53 68 ALA A N 1
ATOM 510 C CA . ALA A 1 68 ? 40.149 -1.688 -35.552 1.00 61.53 68 ALA A CA 1
ATOM 511 C C . ALA A 1 68 ? 41.293 -1.135 -34.697 1.00 61.53 68 ALA A C 1
ATOM 513 O O . ALA A 1 68 ? 41.797 -0.039 -34.964 1.00 61.53 68 ALA A O 1
ATOM 514 N N . ALA A 1 69 ? 41.677 -1.877 -33.657 1.00 61.47 69 ALA A N 1
ATOM 515 C CA . ALA A 1 69 ? 42.896 -1.598 -32.916 1.00 61.47 69 ALA A CA 1
ATOM 516 C C . ALA A 1 69 ? 44.047 -1.358 -33.914 1.00 61.47 69 ALA A C 1
ATOM 518 O O . ALA A 1 69 ? 44.068 -2.006 -34.969 1.00 61.47 69 ALA A O 1
ATOM 519 N N . PRO A 1 70 ? 44.972 -0.422 -33.631 1.00 53.22 70 PRO A N 1
ATOM 520 C CA . PRO A 1 70 ? 46.046 -0.097 -34.555 1.00 53.22 70 PRO A CA 1
ATOM 521 C C . PRO A 1 70 ? 46.759 -1.382 -34.981 1.00 53.22 70 PRO A C 1
ATOM 523 O O . PRO A 1 70 ? 47.280 -2.128 -34.156 1.00 53.22 70 PRO A O 1
ATOM 526 N N . LEU A 1 71 ? 46.771 -1.629 -36.293 1.00 56.16 71 LEU A N 1
ATOM 527 C CA . LEU A 1 71 ? 47.367 -2.796 -36.954 1.00 56.16 71 LEU A CA 1
ATOM 528 C C . LEU A 1 71 ? 48.901 -2.869 -36.800 1.00 56.16 71 LEU A C 1
ATOM 530 O O . LEU A 1 71 ? 49.554 -3.628 -37.510 1.00 56.16 71 LEU A O 1
ATOM 534 N N . SER A 1 72 ? 49.501 -2.076 -35.908 1.00 59.78 72 SER A N 1
ATOM 535 C CA . SER A 1 72 ? 50.950 -2.022 -35.722 1.00 59.78 72 SER A CA 1
ATOM 536 C C . SER A 1 72 ? 51.506 -3.210 -34.938 1.00 59.78 72 SER A C 1
ATOM 538 O O . SER A 1 72 ? 52.715 -3.421 -34.961 1.00 59.78 72 SER A O 1
ATOM 540 N N . SER A 1 73 ? 50.667 -4.015 -34.279 1.00 57.91 73 SER A N 1
ATOM 541 C CA . SER A 1 73 ? 51.128 -5.270 -33.677 1.00 57.91 73 SER A CA 1
ATOM 542 C C . SER A 1 73 ? 50.012 -6.309 -33.607 1.00 57.91 73 SER A C 1
ATOM 544 O O . SER A 1 73 ? 49.030 -6.155 -32.884 1.00 57.91 73 SER A O 1
ATOM 546 N N . ALA A 1 74 ? 50.166 -7.386 -34.378 1.00 53.06 74 ALA A N 1
ATOM 547 C CA . ALA A 1 74 ? 49.412 -8.608 -34.137 1.00 53.06 74 ALA A CA 1
ATOM 548 C C . ALA A 1 74 ? 49.872 -9.218 -32.794 1.00 53.06 74 ALA A C 1
ATOM 550 O O . ALA A 1 74 ? 51.067 -9.151 -32.488 1.00 53.06 74 ALA A O 1
ATOM 551 N N . PRO A 1 75 ? 48.968 -9.817 -31.997 1.00 58.06 75 PRO A N 1
ATOM 552 C CA . PRO A 1 75 ? 49.329 -10.519 -30.769 1.00 58.06 75 PRO A CA 1
ATOM 553 C C . PRO A 1 75 ? 50.446 -11.544 -31.003 1.00 58.06 75 PRO A C 1
ATOM 555 O O . PRO A 1 75 ? 50.453 -12.258 -32.013 1.00 58.06 75 PRO A O 1
ATOM 558 N N . ALA A 1 76 ? 51.398 -11.597 -30.068 1.00 58.09 76 ALA A N 1
ATOM 559 C CA . ALA A 1 76 ? 52.564 -12.465 -30.162 1.00 58.09 76 ALA A CA 1
ATOM 560 C C . ALA A 1 76 ? 52.137 -13.926 -30.394 1.00 58.09 76 ALA A C 1
ATOM 562 O O . ALA A 1 76 ? 51.369 -14.486 -29.616 1.00 58.09 76 ALA A O 1
ATOM 563 N N . GLY A 1 77 ? 52.628 -14.520 -31.487 1.00 64.94 77 GLY A N 1
ATOM 564 C CA . GLY A 1 77 ? 52.336 -15.903 -31.879 1.00 64.94 77 GLY A CA 1
ATOM 565 C C . GLY A 1 77 ? 51.369 -16.076 -33.057 1.00 64.94 77 GLY A C 1
ATOM 566 O O . GLY A 1 77 ? 51.238 -17.194 -33.543 1.00 64.94 77 GLY A O 1
ATOM 567 N N . LEU A 1 78 ? 50.741 -15.004 -33.564 1.00 62.06 78 LEU A N 1
ATOM 568 C CA . LEU A 1 78 ? 49.865 -15.060 -34.750 1.00 62.06 78 LEU A CA 1
ATOM 569 C C . LEU A 1 78 ? 50.355 -14.200 -35.931 1.00 62.06 78 LEU A C 1
ATOM 571 O O . LEU A 1 78 ? 49.612 -13.946 -36.879 1.00 62.06 78 LEU A O 1
ATOM 575 N N . SER A 1 79 ? 51.606 -13.732 -35.896 1.00 60.00 79 SER A N 1
ATOM 576 C CA . SER A 1 79 ? 52.235 -13.101 -37.056 1.00 60.00 79 SER A CA 1
ATOM 577 C C . SER A 1 79 ? 52.592 -14.186 -38.073 1.00 60.00 79 SER A C 1
ATOM 579 O O . SER A 1 79 ? 53.545 -14.940 -37.874 1.00 60.00 79 SER A O 1
ATOM 581 N N . GLY A 1 80 ? 51.815 -14.287 -39.153 1.00 63.50 80 GLY A N 1
ATOM 582 C CA . GLY A 1 80 ? 52.180 -15.123 -40.297 1.00 63.50 80 GLY A CA 1
ATOM 583 C C . GLY A 1 80 ? 53.537 -14.711 -40.897 1.00 63.50 80 GLY A C 1
ATOM 584 O O . GLY A 1 80 ? 54.034 -13.622 -40.591 1.00 63.50 80 GLY A O 1
ATOM 585 N N . PRO A 1 81 ? 54.149 -15.555 -41.749 1.00 60.97 81 PRO A N 1
ATOM 586 C CA . PRO A 1 81 ? 55.440 -15.259 -42.365 1.00 60.97 81 PRO A CA 1
ATOM 587 C C . PRO A 1 81 ? 55.441 -13.873 -43.017 1.00 60.97 81 PRO A C 1
ATOM 589 O O . PRO A 1 81 ? 54.524 -13.528 -43.767 1.00 60.97 81 PRO A O 1
ATOM 592 N N . VAL A 1 82 ? 56.460 -13.067 -42.708 1.00 57.94 82 VAL A N 1
ATOM 593 C CA . VAL A 1 82 ? 56.588 -11.701 -43.226 1.00 57.94 82 VAL A CA 1
ATOM 594 C C . VAL A 1 82 ? 56.593 -11.752 -44.751 1.00 57.94 82 VAL A C 1
ATOM 596 O O . VAL A 1 82 ? 57.396 -12.460 -45.362 1.00 57.94 82 VAL A O 1
ATOM 599 N N . ARG A 1 83 ? 55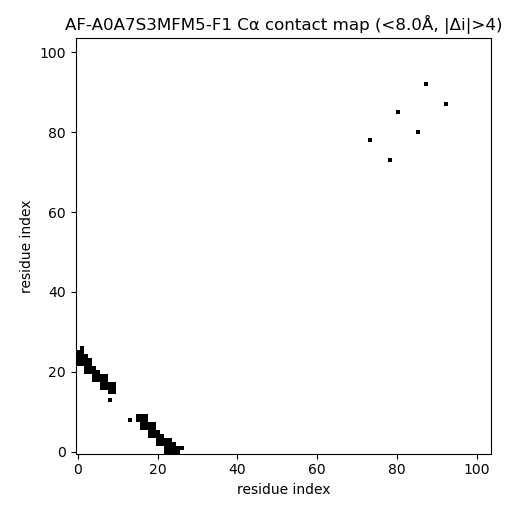.681 -10.995 -45.373 1.00 53.75 83 ARG A N 1
ATOM 600 C CA . ARG A 1 83 ? 55.577 -10.883 -46.830 1.00 53.75 83 ARG A CA 1
ATOM 601 C C . ARG A 1 83 ? 56.940 -10.436 -47.380 1.00 53.75 83 ARG A C 1
ATOM 603 O O . ARG A 1 83 ? 57.330 -9.292 -47.181 1.00 53.75 83 ARG A O 1
ATOM 610 N N . GLY A 1 84 ? 57.651 -11.345 -48.049 1.00 63.19 84 GLY A N 1
ATOM 611 C CA . GLY A 1 84 ? 58.961 -11.083 -48.658 1.00 63.19 84 GLY A CA 1
ATOM 612 C C . GLY A 1 84 ? 60.164 -11.795 -48.028 1.00 63.19 84 GLY A C 1
ATOM 613 O O . GLY A 1 84 ? 61.261 -11.640 -48.552 1.00 63.19 84 GLY A O 1
ATOM 614 N N . VAL A 1 85 ? 59.999 -12.600 -46.969 1.00 58.72 85 VAL A N 1
ATOM 615 C CA . VAL A 1 85 ? 61.102 -13.398 -46.395 1.00 58.72 85 VAL A CA 1
ATOM 616 C C . VAL A 1 85 ? 60.755 -14.888 -46.437 1.00 58.72 85 VAL A C 1
ATOM 618 O O . VAL A 1 85 ? 59.790 -15.322 -45.817 1.00 58.72 85 VAL A O 1
ATOM 621 N N . GLY A 1 86 ? 61.546 -15.670 -47.182 1.00 65.38 86 GLY A N 1
ATOM 622 C CA . GLY A 1 86 ? 61.448 -17.139 -47.235 1.00 65.38 86 GLY A CA 1
ATOM 623 C C . GLY A 1 86 ? 60.588 -17.733 -48.360 1.00 65.38 86 GLY A C 1
ATOM 624 O O . GLY A 1 86 ? 60.391 -18.944 -48.384 1.00 65.38 86 GLY A O 1
ATOM 625 N N . GLY A 1 87 ? 60.081 -16.920 -49.294 1.00 70.12 87 GLY A N 1
ATOM 626 C CA . GLY A 1 87 ? 59.375 -17.410 -50.487 1.00 70.12 87 GLY A CA 1
ATOM 627 C C . GLY A 1 87 ? 60.332 -17.768 -51.638 1.00 70.12 87 GLY A C 1
ATOM 628 O O . GLY A 1 87 ? 61.388 -17.142 -51.749 1.00 70.12 87 GLY A O 1
ATOM 629 N N . PRO A 1 88 ? 59.990 -18.742 -52.506 1.00 63.03 88 PRO A N 1
ATOM 630 C CA . PRO A 1 88 ? 60.809 -19.100 -53.665 1.00 63.03 88 PRO A CA 1
ATOM 631 C C . PRO A 1 88 ? 60.999 -17.893 -54.596 1.00 63.03 88 PRO A C 1
ATOM 633 O O . PRO A 1 88 ? 60.105 -17.054 -54.733 1.00 63.03 88 PRO A O 1
ATOM 636 N N . ALA A 1 89 ? 62.184 -17.783 -55.205 1.00 64.94 89 ALA A N 1
ATOM 637 C CA . ALA A 1 89 ? 62.567 -16.622 -56.007 1.00 64.94 89 ALA A CA 1
ATOM 638 C C . ALA A 1 89 ? 61.572 -16.398 -57.158 1.00 64.94 89 ALA A C 1
ATOM 640 O O . ALA A 1 89 ? 61.081 -17.358 -57.745 1.00 64.94 89 ALA A O 1
ATOM 641 N N . ALA A 1 90 ? 61.303 -15.141 -57.532 1.00 63.75 90 ALA A N 1
ATOM 642 C CA . ALA A 1 90 ? 60.302 -14.796 -58.555 1.00 63.75 90 ALA A CA 1
ATOM 643 C C . ALA A 1 90 ? 60.510 -15.521 -59.905 1.00 63.75 90 ALA A C 1
ATOM 645 O O . ALA A 1 90 ? 59.545 -15.829 -60.600 1.00 63.75 90 ALA A O 1
ATOM 646 N N . ILE A 1 91 ? 61.759 -15.864 -60.235 1.00 65.56 91 ILE A N 1
ATOM 647 C CA . ILE A 1 91 ? 62.131 -16.667 -61.412 1.00 65.56 91 ILE A CA 1
ATOM 648 C C . ILE A 1 91 ? 61.588 -18.104 -61.353 1.00 65.56 91 ILE A C 1
ATOM 650 O O . ILE A 1 91 ? 61.272 -18.682 -62.386 1.00 65.56 91 ILE A O 1
ATOM 654 N N . GLN A 1 92 ? 61.441 -18.676 -60.157 1.00 69.56 92 GLN A N 1
ATOM 655 C CA . GLN A 1 92 ? 60.906 -20.024 -59.951 1.00 69.56 92 GLN A CA 1
ATOM 656 C C . GLN A 1 92 ? 59.374 -20.069 -60.041 1.00 69.56 92 GLN A C 1
ATOM 658 O O . GLN A 1 92 ? 58.809 -21.151 -60.162 1.00 69.56 92 GLN A O 1
ATOM 663 N N . MET A 1 93 ? 58.698 -18.914 -59.994 1.00 70.25 93 MET A N 1
ATOM 664 C CA . MET A 1 93 ? 57.239 -18.821 -60.115 1.00 70.25 93 MET A CA 1
ATOM 665 C C . MET A 1 93 ? 56.751 -18.482 -61.530 1.00 70.25 93 MET A C 1
ATOM 667 O O . MET A 1 93 ? 55.541 -18.396 -61.741 1.00 70.25 93 MET A O 1
ATOM 671 N N . GLN A 1 94 ? 57.639 -18.288 -62.512 1.00 73.19 94 GLN A N 1
ATOM 672 C CA . GLN A 1 94 ? 57.197 -18.033 -63.883 1.00 73.19 94 GLN A CA 1
ATOM 673 C C . GLN A 1 94 ? 56.868 -19.348 -64.611 1.00 73.19 94 GLN A C 1
ATOM 675 O O . GLN A 1 94 ? 57.739 -20.214 -64.734 1.00 73.19 94 GLN A O 1
ATOM 680 N N . PRO A 1 95 ? 55.633 -19.517 -65.122 1.00 67.50 95 PRO A N 1
ATOM 681 C CA . PRO A 1 95 ? 55.285 -20.680 -65.924 1.00 67.50 95 PRO A CA 1
ATOM 682 C C . PRO A 1 95 ? 56.077 -20.651 -67.236 1.00 67.50 95 PRO A C 1
ATOM 684 O O . PRO A 1 95 ? 56.033 -19.676 -67.987 1.00 67.50 95 PRO A O 1
ATOM 687 N N . LYS A 1 96 ? 56.801 -21.736 -67.529 1.00 65.31 96 LYS A N 1
ATOM 688 C CA . LYS A 1 96 ? 57.447 -21.931 -68.830 1.00 65.31 96 LYS A CA 1
ATOM 689 C C . LYS A 1 96 ? 56.343 -22.084 -69.874 1.00 65.31 96 LYS A C 1
ATOM 691 O O . LYS A 1 96 ? 55.634 -23.086 -69.865 1.00 65.31 96 LYS A O 1
ATOM 696 N N . ALA A 1 97 ? 56.168 -21.068 -70.719 1.00 56.56 97 ALA A N 1
ATOM 697 C CA . ALA A 1 97 ? 55.145 -21.053 -71.757 1.00 56.56 97 ALA A CA 1
ATOM 698 C C . ALA A 1 97 ? 55.243 -22.328 -72.614 1.00 56.56 97 ALA A C 1
ATOM 700 O O . ALA A 1 97 ? 56.260 -22.573 -73.266 1.00 56.56 97 ALA A O 1
ATOM 701 N N . ALA A 1 98 ? 54.195 -23.153 -72.577 1.00 54.75 98 ALA A N 1
ATOM 702 C CA . ALA A 1 98 ? 54.018 -24.247 -73.517 1.00 54.75 98 ALA A CA 1
ATOM 703 C C . ALA A 1 98 ? 53.778 -23.634 -74.902 1.00 54.75 98 ALA A C 1
ATOM 705 O O . ALA A 1 98 ? 52.912 -22.775 -75.066 1.00 54.75 98 ALA A O 1
ATOM 706 N N . ALA A 1 99 ? 54.602 -24.035 -75.866 1.00 49.41 99 ALA A N 1
ATOM 707 C CA . ALA A 1 99 ? 54.553 -23.563 -77.238 1.00 49.41 99 ALA A CA 1
ATOM 708 C C . ALA A 1 99 ? 53.145 -23.748 -77.831 1.00 49.41 99 ALA A C 1
ATOM 710 O O . ALA A 1 99 ? 52.626 -24.863 -77.874 1.00 49.41 99 ALA A O 1
ATOM 711 N N . LEU A 1 100 ? 52.548 -22.649 -78.301 1.00 48.97 100 LEU A N 1
ATOM 712 C CA . LEU A 1 100 ? 51.412 -22.682 -79.217 1.00 48.97 100 LEU A CA 1
ATOM 713 C C . LEU A 1 100 ? 51.872 -23.371 -80.509 1.00 48.97 100 LEU A C 1
ATOM 715 O O . LEU A 1 100 ? 52.660 -22.809 -81.266 1.00 48.97 100 LEU A O 1
ATOM 719 N N . GLY A 1 101 ? 51.376 -24.577 -80.758 1.00 47.16 101 GLY A N 1
ATOM 720 C CA . GLY A 1 101 ? 51.538 -25.271 -82.028 1.00 47.16 101 GLY A CA 1
ATOM 721 C C . GLY A 1 101 ? 50.253 -26.009 -82.362 1.00 47.16 101 GLY A C 1
ATOM 722 O O . GLY A 1 101 ? 49.978 -27.048 -81.772 1.00 47.16 101 GLY A O 1
ATOM 723 N N . GLY A 1 102 ? 49.463 -25.462 -83.287 1.00 44.94 102 GLY A N 1
ATOM 724 C CA . GLY A 1 102 ? 48.307 -26.168 -83.832 1.00 44.94 102 GLY A CA 1
ATOM 725 C C . GLY A 1 102 ? 47.341 -25.280 -84.606 1.00 44.94 102 GLY A C 1
ATOM 726 O O . GLY A 1 102 ? 46.374 -24.792 -84.035 1.00 44.94 102 GLY A O 1
ATOM 727 N N . MET A 1 103 ? 47.595 -25.110 -85.903 1.00 37.59 103 MET A N 1
ATOM 728 C CA . MET A 1 103 ? 46.607 -24.809 -86.948 1.00 37.59 103 MET A CA 1
ATOM 729 C C . MET A 1 103 ? 47.213 -25.234 -88.296 1.00 37.59 103 MET A C 1
ATOM 731 O O . MET A 1 103 ? 48.404 -24.985 -88.497 1.00 37.59 103 MET A O 1
ATOM 735 N N . PRO A 1 104 ? 46.384 -25.619 -89.276 1.00 56.69 104 PRO A N 1
ATOM 736 C CA . PRO A 1 104 ? 45.443 -26.744 -89.317 1.00 56.69 104 PRO A CA 1
ATOM 737 C C . PRO A 1 104 ? 46.092 -28.069 -89.766 1.00 56.69 104 PRO A C 1
ATOM 739 O O . PRO A 1 104 ? 47.118 -28.029 -90.482 1.00 56.69 104 PRO A O 1
#